Protein AF-A0A6V7M3C4-F1 (afdb_monomer_lite)

pLDDT: mean 73.46, std 15.38, range [36.97, 95.31]

Foldseek 3Di:
DDDPDPPVNVVVVVVVVVVVVVVVVVLVVLLVVVCVVVVVVPQDPDPSRDDPVVQWDQDPVVRDIDGDVVVCPPPVNVVSVVVSVD

Radius of gyration: 19.08 Å; chains: 1; bounding box: 41×35×52 Å

Secondary structure (DSSP, 8-state):
------HHHHHHHHHHHHHHHHHHHHHHHHHHHHHHHTTTTS--SSTTTS--TTSEEEETTTTEEEE-HHHHT-HHHHHHHHHHH-

Organism: NCBI:txid1563983

InterPro domains:
  IPR005331 Sulfotransferase [PF03567] (54-86)

Structure (mmCIF, N/CA/C/O backbone):
data_AF-A0A6V7M3C4-F1
#
_entry.id   AF-A0A6V7M3C4-F1
#
loop_
_atom_site.group_PDB
_atom_site.id
_atom_site.type_symbol
_atom_site.label_atom_id
_atom_site.label_alt_id
_atom_site.label_comp_id
_atom_site.label_asym_id
_atom_site.label_entity_id
_atom_site.label_seq_id
_atom_site.pdbx_PDB_ins_code
_atom_site.Cartn_x
_atom_site.Cartn_y
_atom_site.Cartn_z
_atom_site.occupancy
_atom_site.B_iso_or_equiv
_atom_site.auth_seq_id
_atom_site.auth_comp_id
_atom_site.auth_asym_id
_atom_site.auth_atom_id
_atom_site.pdbx_PDB_model_num
ATOM 1 N N . LYS A 1 1 ? -11.194 -16.652 32.873 1.00 36.97 1 LYS A N 1
ATOM 2 C CA . LYS A 1 1 ? -12.147 -15.683 33.463 1.00 36.97 1 LYS A CA 1
ATOM 3 C C . LYS A 1 1 ? -12.378 -14.617 32.407 1.00 36.97 1 LYS A C 1
ATOM 5 O O . LYS A 1 1 ? -11.530 -13.752 32.266 1.00 36.97 1 LYS A O 1
ATOM 10 N N . GLU A 1 2 ? -13.432 -14.759 31.613 1.00 51.25 2 GLU A N 1
ATOM 11 C CA . GLU A 1 2 ? -13.850 -13.739 30.649 1.00 51.25 2 GLU A CA 1
ATOM 12 C C . GLU A 1 2 ? -14.706 -12.730 31.412 1.00 51.25 2 GLU A C 1
ATOM 14 O O . GLU A 1 2 ? -15.680 -13.103 32.068 1.00 51.25 2 GLU A O 1
ATOM 19 N N . THR A 1 3 ? -14.284 -11.471 31.437 1.00 61.28 3 THR A N 1
ATOM 20 C CA . THR A 1 3 ? -15.106 -10.383 31.964 1.00 61.28 3 THR A CA 1
ATOM 21 C C . THR A 1 3 ? -16.286 -10.168 31.019 1.00 61.28 3 THR A C 1
ATOM 23 O O . THR A 1 3 ? -16.073 -10.098 29.807 1.00 61.28 3 THR A O 1
ATOM 26 N N . PRO A 1 4 ? -17.526 -10.045 31.520 1.00 55.75 4 PRO A N 1
ATOM 27 C CA . PRO A 1 4 ? -18.636 -9.620 30.685 1.00 55.75 4 PRO A CA 1
ATOM 28 C C . PRO A 1 4 ? -18.369 -8.170 30.274 1.00 55.75 4 PRO A C 1
ATOM 30 O O . PRO A 1 4 ? -18.589 -7.262 31.069 1.00 55.75 4 PRO A O 1
ATOM 33 N N . GLN A 1 5 ? -17.861 -7.951 29.055 1.00 64.19 5 GLN A N 1
ATOM 34 C CA . GLN A 1 5 ? -17.821 -6.608 28.473 1.00 64.19 5 GLN A CA 1
ATOM 35 C C . GLN A 1 5 ? -19.235 -6.022 28.573 1.00 64.19 5 GLN A C 1
ATOM 37 O O . GLN A 1 5 ? -20.222 -6.704 28.243 1.00 64.19 5 GLN A O 1
ATOM 42 N N . SER A 1 6 ? -19.341 -4.790 29.060 1.00 82.69 6 SER A N 1
ATOM 43 C CA . SER A 1 6 ? -20.609 -4.068 29.092 1.00 82.69 6 SER A CA 1
ATOM 44 C C . SER A 1 6 ? -21.162 -3.977 27.666 1.00 82.69 6 SER A C 1
ATOM 46 O O . SER A 1 6 ? -20.411 -3.884 26.692 1.00 82.69 6 SER A O 1
ATOM 48 N N . ALA A 1 7 ? -22.486 -4.030 27.503 1.00 87.25 7 ALA A N 1
ATOM 49 C CA . ALA A 1 7 ? -23.104 -3.827 26.191 1.00 87.25 7 ALA A CA 1
ATOM 50 C C . ALA A 1 7 ? -22.706 -2.469 25.577 1.00 87.25 7 ALA A C 1
ATOM 52 O O . ALA A 1 7 ? -22.588 -2.362 24.359 1.00 87.25 7 ALA A O 1
ATOM 53 N N . GLU A 1 8 ? -22.432 -1.476 26.424 1.00 86.62 8 GLU A N 1
ATOM 54 C CA . GLU A 1 8 ? -21.949 -0.153 26.025 1.00 86.62 8 GLU A CA 1
ATOM 55 C C . GLU A 1 8 ? -20.512 -0.195 25.487 1.00 86.62 8 GLU A C 1
ATOM 57 O O . GLU A 1 8 ? -20.232 0.434 24.471 1.00 86.62 8 GLU A O 1
ATOM 62 N N . GLU A 1 9 ? -19.619 -0.983 26.095 1.00 87.75 9 GLU A N 1
ATOM 63 C CA . GLU A 1 9 ? -18.231 -1.141 25.628 1.00 87.75 9 GLU A CA 1
ATOM 64 C C . GLU A 1 9 ? -18.190 -1.781 24.238 1.00 87.75 9 GLU A C 1
ATOM 66 O O . GLU A 1 9 ? -17.519 -1.272 23.343 1.00 87.75 9 GLU A O 1
ATOM 71 N N . ARG A 1 10 ? -18.986 -2.836 24.015 1.00 89.81 10 ARG A N 1
ATOM 72 C CA . ARG A 1 10 ? -19.105 -3.467 22.690 1.00 89.81 10 ARG A CA 1
ATOM 73 C C . ARG A 1 10 ? -19.670 -2.510 21.644 1.00 89.81 10 ARG A C 1
ATOM 75 O O . ARG A 1 10 ? -19.207 -2.501 20.508 1.00 89.81 10 ARG A O 1
ATOM 82 N N . LEU A 1 11 ? -20.668 -1.706 22.011 1.00 91.88 11 LEU A N 1
ATOM 83 C CA . LEU A 1 11 ? -21.243 -0.709 21.108 1.00 91.88 11 LEU A CA 1
ATOM 84 C C . LEU A 1 11 ? -20.218 0.378 20.749 1.00 91.88 11 LEU A C 1
ATOM 86 O O . LEU A 1 11 ? -20.133 0.790 19.594 1.00 91.88 11 LEU A O 1
ATOM 90 N N . MET A 1 12 ? -19.408 0.809 21.717 1.00 91.06 12 MET A N 1
ATOM 91 C CA . MET A 1 12 ? -18.344 1.788 21.505 1.00 91.06 12 MET A CA 1
ATOM 92 C C . MET A 1 12 ? -17.214 1.233 20.625 1.00 91.06 12 MET A C 1
ATOM 94 O O . MET A 1 12 ? -16.750 1.928 19.721 1.00 91.06 12 MET A O 1
ATOM 98 N N . GLU A 1 13 ? -16.816 -0.026 20.826 1.00 91.69 13 GLU A N 1
ATOM 99 C CA . GLU A 1 13 ? -15.851 -0.721 19.965 1.00 91.69 13 GLU A CA 1
ATOM 100 C C . GLU A 1 13 ? -16.365 -0.849 18.526 1.00 91.69 13 GLU A C 1
ATOM 102 O O . GLU A 1 13 ? -15.642 -0.515 17.589 1.00 91.69 13 GLU A O 1
ATOM 107 N N . LEU A 1 14 ? -17.626 -1.251 18.333 1.00 92.88 14 LEU A N 1
ATOM 108 C CA . LEU A 1 14 ? -18.235 -1.349 17.003 1.00 92.88 14 LEU A CA 1
ATOM 109 C C . LEU A 1 14 ? -18.270 0.002 16.282 1.00 92.88 14 LEU A C 1
ATOM 111 O O . LEU A 1 14 ? -17.939 0.073 15.099 1.00 92.88 14 LEU A O 1
ATOM 115 N N . ASN A 1 15 ? -18.609 1.079 16.994 1.00 94.12 15 ASN A N 1
ATOM 116 C CA . ASN A 1 15 ? -18.598 2.427 16.429 1.00 94.12 15 ASN A CA 1
ATOM 117 C C . ASN A 1 15 ? -17.178 2.867 16.030 1.00 94.12 15 ASN A C 1
ATOM 119 O O . ASN A 1 15 ? -16.990 3.404 14.942 1.00 94.12 15 ASN A O 1
ATOM 123 N N . SER A 1 16 ? -16.175 2.584 16.867 1.00 93.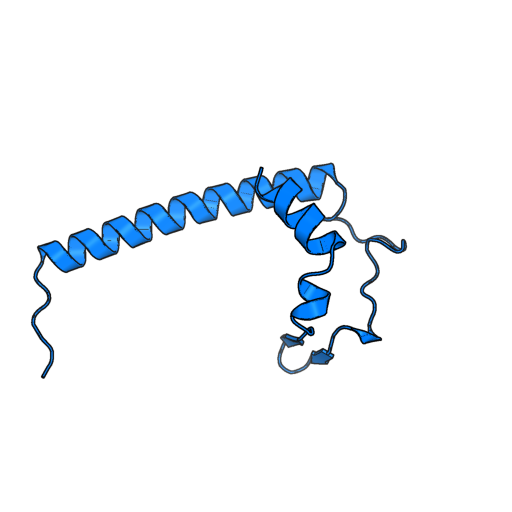94 16 SER A N 1
ATOM 124 C CA . SER A 1 16 ? -14.760 2.868 16.576 1.00 93.94 16 SER A CA 1
ATOM 125 C C . SER A 1 16 ? -14.252 2.103 15.346 1.00 93.94 16 SER A C 1
ATOM 127 O O . SER A 1 16 ? -13.559 2.661 14.485 1.00 93.94 16 SER A O 1
ATOM 129 N N . VAL A 1 17 ? -14.636 0.829 15.217 1.00 94.25 17 VAL A N 1
ATOM 130 C CA . VAL A 1 17 ? -14.320 0.015 14.037 1.00 94.25 17 VAL A CA 1
ATOM 131 C C . VAL A 1 17 ? -14.997 0.592 12.795 1.00 94.25 17 VAL A C 1
ATOM 133 O O . VAL A 1 17 ? -14.317 0.796 11.792 1.00 94.25 17 VAL A O 1
ATOM 136 N N . ALA A 1 18 ? -16.285 0.937 12.860 1.00 95.31 18 ALA A N 1
ATOM 137 C CA . ALA A 1 18 ? -17.024 1.504 11.730 1.00 95.31 18 ALA A CA 1
ATOM 138 C C . ALA A 1 18 ? -16.456 2.860 11.262 1.00 95.31 18 ALA A C 1
ATOM 140 O O . ALA A 1 18 ? -16.317 3.109 10.059 1.00 95.31 18 ALA A O 1
ATOM 141 N N . GLU A 1 19 ? -16.065 3.729 12.198 1.00 94.69 19 GLU A N 1
ATOM 142 C CA . GLU A 1 19 ? -15.375 4.984 11.888 1.00 94.69 19 GLU A CA 1
ATOM 143 C C . GLU A 1 19 ? -14.026 4.712 11.205 1.00 94.69 19 GLU A C 1
ATOM 145 O O . GLU A 1 19 ? -13.695 5.304 10.171 1.00 94.69 19 GLU A O 1
ATOM 150 N N . THR A 1 20 ? -13.263 3.755 11.738 1.00 89.69 20 THR A N 1
ATOM 151 C CA . THR A 1 20 ? -11.978 3.348 11.167 1.00 89.69 20 THR A CA 1
ATOM 152 C C . THR A 1 20 ? -12.138 2.792 9.754 1.00 89.69 20 THR A C 1
ATOM 154 O O . THR A 1 20 ? -11.377 3.176 8.864 1.00 89.69 20 THR A O 1
ATOM 157 N N . GLU A 1 21 ? -13.129 1.935 9.516 1.00 94.06 21 GLU A N 1
ATOM 158 C CA . GLU A 1 21 ? -13.425 1.382 8.194 1.00 94.06 21 GLU A CA 1
ATOM 159 C C . GLU A 1 21 ? -13.778 2.473 7.185 1.00 94.06 21 GLU A C 1
ATOM 161 O O . GLU A 1 21 ? -13.238 2.475 6.075 1.00 94.06 21 GLU A O 1
ATOM 166 N N . THR A 1 22 ? -14.613 3.433 7.589 1.00 94.62 22 THR A N 1
ATOM 167 C CA . THR A 1 22 ? -15.015 4.571 6.751 1.00 94.62 22 THR A CA 1
ATOM 168 C C . THR A 1 22 ? -13.799 5.400 6.342 1.00 94.62 22 THR A C 1
ATOM 170 O O . THR A 1 22 ? -13.553 5.617 5.153 1.00 94.62 22 THR A O 1
ATOM 173 N N . ARG A 1 23 ? -12.955 5.775 7.310 1.00 91.12 23 ARG A N 1
ATOM 174 C CA . ARG A 1 23 ? -11.715 6.519 7.053 1.00 91.12 23 ARG A CA 1
ATOM 175 C C . ARG A 1 23 ? -10.751 5.745 6.150 1.00 91.12 23 ARG A C 1
ATOM 177 O O . ARG A 1 23 ? -10.113 6.318 5.270 1.00 91.12 23 ARG A O 1
ATOM 184 N N . LEU A 1 24 ? -10.612 4.434 6.350 1.00 84.50 24 LEU A N 1
ATOM 185 C CA . LEU A 1 24 ? -9.753 3.594 5.510 1.00 84.50 24 LEU A CA 1
ATOM 186 C C . LEU A 1 24 ? -10.320 3.403 4.096 1.00 84.50 24 LEU A C 1
ATOM 188 O O . LEU A 1 24 ? -9.549 3.228 3.151 1.00 84.50 24 LEU A O 1
ATOM 192 N N . ALA A 1 25 ? -11.642 3.425 3.922 1.00 91.25 25 ALA A N 1
ATOM 193 C CA . ALA A 1 25 ? -12.278 3.408 2.608 1.00 91.25 25 ALA A CA 1
ATOM 194 C C . ALA A 1 25 ? -11.986 4.700 1.829 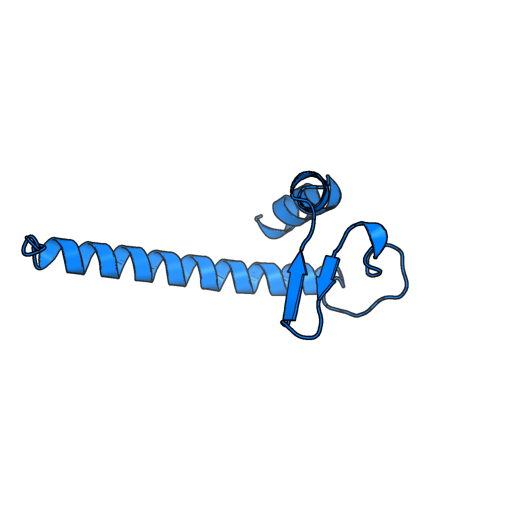1.00 91.25 25 ALA A C 1
ATOM 196 O O . ALA A 1 25 ? -11.563 4.630 0.675 1.00 91.25 25 ALA A O 1
ATOM 197 N N . GLU A 1 26 ? -12.105 5.861 2.475 1.00 91.44 26 GLU A N 1
ATOM 198 C CA . GLU A 1 26 ? -11.770 7.152 1.866 1.00 91.44 26 GLU A CA 1
ATOM 199 C C . GLU A 1 26 ? -10.290 7.231 1.470 1.00 91.44 26 GLU A C 1
ATOM 201 O O . GLU A 1 26 ? -9.962 7.566 0.331 1.00 91.44 26 GLU A O 1
ATOM 206 N N . ARG A 1 27 ? -9.382 6.808 2.359 1.00 83.75 27 ARG A N 1
ATOM 207 C CA . ARG A 1 27 ? -7.942 6.766 2.055 1.00 83.75 27 ARG A CA 1
ATOM 208 C C . ARG A 1 27 ? -7.616 5.850 0.880 1.00 83.75 27 ARG A C 1
ATOM 210 O O . ARG A 1 27 ? -6.766 6.196 0.067 1.00 83.75 27 ARG A O 1
ATOM 217 N N . ARG A 1 28 ? -8.283 4.695 0.768 1.00 84.25 28 ARG A N 1
ATOM 218 C CA . ARG A 1 28 ? -8.124 3.794 -0.387 1.00 84.25 28 ARG A CA 1
ATOM 219 C C . ARG A 1 28 ? -8.549 4.468 -1.687 1.00 84.25 28 ARG A C 1
ATOM 221 O O . ARG A 1 28 ? -7.857 4.319 -2.690 1.00 84.25 28 ARG A O 1
ATOM 228 N N . ARG A 1 29 ? -9.649 5.221 -1.661 1.00 90.12 29 ARG A N 1
ATOM 229 C CA . ARG A 1 29 ? -10.125 5.971 -2.824 1.00 90.12 29 ARG A CA 1
ATOM 230 C C . ARG A 1 29 ? -9.128 7.061 -3.230 1.00 90.12 29 ARG A C 1
ATOM 232 O O . ARG A 1 29 ? -8.726 7.089 -4.388 1.00 90.12 29 ARG A O 1
ATOM 239 N N . LEU A 1 30 ? -8.679 7.890 -2.286 1.00 87.88 30 LEU A N 1
ATOM 240 C CA . LEU A 1 30 ? -7.698 8.951 -2.549 1.00 87.88 30 LEU A CA 1
ATOM 241 C C . LEU A 1 30 ? -6.377 8.386 -3.088 1.00 87.88 30 LEU A C 1
ATOM 243 O O . LEU A 1 30 ? -5.824 8.903 -4.056 1.00 87.88 30 LEU A O 1
ATOM 247 N N . LEU A 1 31 ? -5.893 7.293 -2.490 1.00 81.81 31 LEU A N 1
ATOM 248 C CA . LEU A 1 31 ? -4.704 6.582 -2.952 1.00 81.81 31 LEU A CA 1
ATOM 249 C C . LEU A 1 31 ? -4.855 6.147 -4.414 1.00 81.81 31 LEU A C 1
ATOM 251 O O . LEU A 1 31 ? -3.956 6.386 -5.213 1.00 81.81 31 LEU A O 1
ATOM 255 N N . ALA A 1 32 ? -5.991 5.541 -4.772 1.00 84.31 32 ALA A N 1
ATOM 256 C CA . ALA A 1 32 ? -6.258 5.115 -6.142 1.00 84.31 32 ALA A CA 1
ATOM 257 C C . ALA A 1 32 ? -6.288 6.304 -7.119 1.00 84.31 32 ALA A C 1
ATOM 259 O O . ALA A 1 32 ? -5.644 6.246 -8.168 1.00 84.31 32 ALA A O 1
ATOM 260 N N . GLU A 1 33 ? -6.974 7.394 -6.760 1.00 90.56 33 GLU A N 1
ATOM 261 C CA . GLU A 1 33 ? -7.032 8.622 -7.565 1.00 90.56 33 GLU A CA 1
ATOM 262 C C . GLU A 1 33 ? -5.624 9.185 -7.81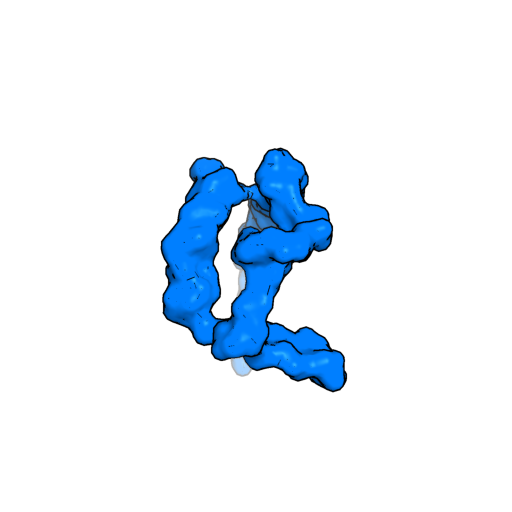3 1.00 90.56 33 GLU A C 1
ATOM 264 O O . GLU A 1 33 ? -5.225 9.399 -8.957 1.00 90.56 33 GLU A O 1
ATOM 269 N N . LYS A 1 34 ? -4.816 9.335 -6.761 1.00 84.00 34 LYS A N 1
ATOM 270 C CA . LYS A 1 34 ? -3.472 9.917 -6.864 1.00 84.00 34 LYS A CA 1
ATOM 271 C C . LYS A 1 34 ? -2.452 9.009 -7.548 1.00 84.00 34 LYS A C 1
ATOM 273 O O . LYS A 1 34 ? -1.588 9.508 -8.276 1.00 84.00 34 LYS A O 1
ATOM 278 N N . CYS A 1 35 ? -2.544 7.693 -7.353 1.00 79.75 35 CYS A N 1
ATOM 279 C CA . CYS A 1 35 ? -1.754 6.729 -8.119 1.00 79.75 35 CYS A CA 1
ATOM 280 C C . CYS A 1 35 ? -2.071 6.838 -9.613 1.00 79.75 35 CYS A C 1
ATOM 282 O O . CYS A 1 35 ? -1.138 6.878 -10.410 1.00 79.75 35 CYS A O 1
ATOM 284 N N . THR A 1 36 ? -3.354 6.982 -9.970 1.00 87.81 36 THR A N 1
ATOM 285 C CA . THR A 1 36 ? -3.802 7.170 -11.360 1.00 87.81 36 THR A CA 1
ATOM 286 C C . THR A 1 36 ? -3.282 8.479 -11.954 1.00 87.81 36 THR A C 1
ATOM 288 O O . THR A 1 36 ? -2.742 8.486 -13.058 1.00 87.81 36 THR A O 1
ATOM 291 N N . GLU A 1 37 ? -3.390 9.592 -11.218 1.00 87.19 37 GLU A N 1
ATOM 292 C CA . GLU A 1 37 ? -2.841 10.894 -11.632 1.00 87.19 37 GLU A CA 1
ATOM 293 C C . GLU A 1 37 ? -1.327 10.829 -11.881 1.00 87.19 37 GLU A C 1
ATOM 295 O O . GLU A 1 37 ? -0.815 11.452 -12.810 1.00 87.19 37 GLU A O 1
ATOM 300 N N . SER A 1 38 ? -0.611 10.060 -11.057 1.00 80.25 38 SER A N 1
ATOM 301 C CA . SER A 1 38 ? 0.844 9.902 -11.142 1.00 80.25 38 SER A CA 1
ATOM 302 C C . SER A 1 38 ? 1.283 8.808 -12.123 1.00 80.25 38 SER A C 1
ATOM 304 O O . SER A 1 38 ? 2.482 8.632 -12.332 1.00 80.25 38 SER A O 1
ATOM 306 N N . GLY A 1 39 ? 0.340 8.057 -12.702 1.00 83.19 39 GLY A N 1
ATOM 307 C CA . GLY A 1 39 ? 0.600 6.917 -13.584 1.00 83.19 39 GLY A CA 1
ATOM 308 C C . GLY A 1 39 ? 1.177 5.676 -12.893 1.00 83.19 39 GLY A C 1
ATOM 309 O O . GLY A 1 39 ? 1.563 4.746 -13.590 1.00 83.19 39 GLY A O 1
ATOM 310 N N . LEU A 1 40 ? 1.219 5.649 -11.555 1.00 78.06 40 LEU A N 1
ATOM 311 C CA . LEU A 1 40 ? 1.804 4.572 -10.739 1.00 78.06 40 LEU A CA 1
ATOM 312 C C . LEU A 1 40 ? 0.976 3.278 -10.752 1.00 78.06 40 LEU A C 1
ATOM 314 O O . LEU A 1 40 ? 1.451 2.225 -10.331 1.00 78.06 40 LEU A O 1
ATOM 318 N N . ASP A 1 41 ? -0.278 3.362 -11.188 1.00 80.19 41 ASP A N 1
ATOM 319 C CA . ASP A 1 41 ? -1.208 2.245 -11.353 1.00 80.19 41 ASP A CA 1
ATOM 320 C C . ASP A 1 41 ? -0.967 1.450 -12.649 1.00 80.19 41 ASP A C 1
ATOM 322 O O . ASP A 1 41 ? -1.557 0.384 -12.844 1.00 80.19 41 ASP A O 1
ATOM 326 N N . ARG A 1 42 ? -0.102 1.946 -13.544 1.00 82.12 42 ARG A N 1
ATOM 327 C CA . ARG A 1 42 ? 0.162 1.343 -14.853 1.00 82.12 42 ARG A CA 1
ATOM 328 C C . ARG A 1 42 ? 1.516 0.635 -14.867 1.00 82.12 42 ARG A C 1
ATOM 330 O O . ARG A 1 42 ? 2.485 1.137 -14.310 1.00 82.12 42 ARG A O 1
ATOM 337 N N . PRO A 1 43 ? 1.638 -0.517 -15.544 1.00 75.94 43 PRO A N 1
ATOM 338 C CA . PRO A 1 43 ? 2.936 -1.149 -15.729 1.00 75.94 43 PRO A CA 1
ATOM 339 C C . PRO A 1 43 ? 3.818 -0.290 -16.649 1.00 75.94 43 PRO A C 1
ATOM 341 O O . PRO A 1 43 ? 3.464 -0.026 -17.798 1.00 75.94 43 PRO A O 1
ATOM 344 N N . GLY A 1 44 ? 4.982 0.118 -16.147 1.00 76.94 44 GLY A N 1
ATOM 345 C CA . GLY A 1 44 ? 6.008 0.851 -16.889 1.00 76.94 44 GLY A CA 1
ATOM 346 C C . GLY A 1 44 ? 7.335 0.090 -16.939 1.00 76.94 44 GLY A C 1
ATOM 347 O O . GLY A 1 44 ? 7.603 -0.787 -16.120 1.00 76.94 44 GLY A O 1
ATOM 348 N N . ASN A 1 45 ? 8.187 0.423 -17.911 1.00 74.38 45 ASN A N 1
ATOM 349 C CA . ASN A 1 45 ? 9.546 -0.132 -18.032 1.00 74.38 45 ASN A CA 1
ATOM 350 C C . ASN A 1 45 ? 10.636 0.862 -17.578 1.00 74.38 45 ASN A C 1
ATOM 352 O O . ASN A 1 45 ? 11.823 0.646 -17.825 1.00 74.38 45 ASN A O 1
ATOM 356 N N . ASP A 1 46 ? 10.230 1.966 -16.954 1.00 77.88 46 ASP A N 1
ATOM 357 C CA . ASP A 1 46 ? 11.123 2.978 -16.399 1.00 77.88 46 ASP A CA 1
ATOM 358 C C . ASP A 1 46 ? 11.598 2.602 -14.983 1.00 77.88 46 ASP A C 1
ATOM 360 O O . ASP A 1 46 ? 11.174 1.608 -14.385 1.00 77.88 46 ASP A O 1
ATOM 364 N N . SER A 1 47 ? 12.499 3.416 -14.439 1.00 70.12 47 SER A N 1
ATOM 365 C CA . SER A 1 47 ? 13.044 3.234 -13.092 1.00 70.12 47 SER A CA 1
ATOM 366 C C . SER A 1 47 ? 12.015 3.426 -11.970 1.00 70.12 47 SER A C 1
ATOM 368 O O . SER A 1 47 ? 12.306 3.059 -10.837 1.00 70.12 47 SER A O 1
ATOM 370 N N . LEU A 1 48 ? 10.850 4.020 -12.253 1.00 69.44 48 LEU A N 1
ATOM 371 C CA . LEU A 1 48 ? 9.784 4.247 -11.274 1.00 69.44 48 LEU A CA 1
ATOM 372 C C . LEU A 1 48 ? 8.923 2.989 -11.094 1.00 69.44 48 LEU A C 1
ATOM 374 O O . LEU A 1 48 ? 8.528 2.672 -9.976 1.00 69.44 48 LEU A O 1
ATOM 378 N N . HIS A 1 49 ? 8.667 2.260 -12.181 1.00 69.81 49 HIS A N 1
ATOM 379 C CA . HIS A 1 49 ? 7.788 1.090 -12.200 1.00 69.81 49 HIS A CA 1
ATOM 380 C C . HIS A 1 49 ? 8.528 -0.245 -12.084 1.00 69.81 49 HIS A C 1
ATOM 382 O O . HIS A 1 49 ? 7.907 -1.256 -11.756 1.00 69.81 49 HIS A O 1
ATOM 388 N N . LYS A 1 50 ? 9.843 -0.286 -12.342 1.00 69.50 50 LYS A N 1
ATOM 389 C CA . LYS A 1 50 ? 10.651 -1.495 -12.137 1.00 69.50 50 LYS A CA 1
ATOM 390 C C . LYS A 1 50 ? 11.035 -1.662 -10.666 1.00 69.50 50 LYS A C 1
ATOM 392 O O . LYS A 1 50 ? 11.844 -0.881 -10.165 1.00 69.50 50 LYS A O 1
ATOM 397 N N . PRO A 1 51 ? 10.563 -2.725 -9.985 1.00 64.94 51 PRO A N 1
ATOM 398 C CA . PRO A 1 51 ? 11.056 -3.056 -8.659 1.00 64.94 51 PRO A CA 1
ATOM 399 C C . PRO A 1 51 ? 12.534 -3.431 -8.761 1.00 64.94 51 PRO A C 1
ATOM 401 O O . PRO A 1 51 ? 12.919 -4.257 -9.596 1.00 64.94 51 PRO A O 1
ATOM 404 N N . ASN A 1 52 ? 13.372 -2.867 -7.897 1.00 66.69 52 ASN A N 1
ATOM 405 C CA . ASN A 1 52 ? 14.741 -3.337 -7.764 1.00 66.69 52 ASN A CA 1
ATOM 406 C C . ASN A 1 52 ? 14.718 -4.710 -7.080 1.00 66.69 52 ASN A C 1
ATOM 408 O O . ASN A 1 52 ? 14.643 -4.799 -5.861 1.00 66.69 52 ASN A O 1
ATOM 412 N N . ALA A 1 53 ? 14.761 -5.788 -7.864 1.00 62.59 53 ALA A N 1
ATOM 413 C CA . ALA A 1 53 ? 14.602 -7.162 -7.376 1.00 62.59 53 ALA A CA 1
ATOM 414 C C . ALA A 1 53 ? 15.609 -7.569 -6.280 1.00 62.59 53 ALA A C 1
ATOM 416 O O . ALA A 1 53 ? 15.374 -8.533 -5.564 1.00 62.59 53 ALA A O 1
ATOM 417 N N . TRP A 1 54 ? 16.706 -6.826 -6.116 1.00 64.25 54 TRP A N 1
ATOM 418 C CA . TRP A 1 54 ? 17.692 -7.044 -5.055 1.00 64.25 54 TRP A CA 1
ATOM 419 C C . TRP A 1 54 ? 17.237 -6.502 -3.688 1.00 64.25 54 TRP A C 1
ATOM 421 O O . TRP A 1 54 ? 17.879 -6.760 -2.674 1.00 64.25 54 TRP A O 1
ATOM 431 N N . GLU A 1 55 ? 16.139 -5.746 -3.646 1.00 66.44 55 GLU A N 1
ATOM 432 C CA . GLU A 1 55 ? 15.578 -5.117 -2.442 1.00 66.44 55 GLU A CA 1
ATOM 433 C C . GLU A 1 55 ? 14.326 -5.835 -1.919 1.00 66.44 55 GLU A C 1
ATOM 435 O O . GLU A 1 55 ? 13.860 -5.541 -0.814 1.00 66.44 55 GLU A O 1
ATOM 440 N N . PHE A 1 56 ? 13.808 -6.797 -2.689 1.00 68.31 56 PHE A N 1
ATOM 441 C CA . PHE A 1 56 ? 12.590 -7.538 -2.389 1.00 68.31 56 PHE A CA 1
ATOM 442 C C . PHE A 1 56 ? 12.866 -9.039 -2.440 1.00 68.31 56 PHE A C 1
ATOM 444 O O . PHE A 1 56 ? 13.321 -9.573 -3.447 1.00 68.31 56 PHE A O 1
ATOM 451 N N . PHE A 1 57 ? 12.526 -9.742 -1.367 1.00 73.19 57 PHE A N 1
ATOM 452 C CA . PHE A 1 57 ? 12.377 -11.186 -1.394 1.00 73.19 57 PHE A CA 1
ATOM 453 C C . PHE A 1 57 ? 10.962 -11.515 -1.874 1.00 73.19 57 PHE A C 1
ATOM 455 O O . PHE A 1 57 ? 9.982 -11.193 -1.203 1.00 73.19 57 PHE A O 1
ATOM 462 N N . VAL A 1 58 ? 10.850 -12.136 -3.049 1.00 73.19 58 VAL A N 1
ATOM 463 C CA . VAL A 1 58 ? 9.565 -12.521 -3.647 1.00 73.19 58 VAL A CA 1
ATOM 464 C C . VAL A 1 58 ? 9.447 -14.038 -3.625 1.00 73.19 58 VAL A C 1
ATOM 466 O O . VAL A 1 58 ? 10.122 -14.728 -4.386 1.00 73.19 58 VAL A O 1
ATOM 469 N N . ASN A 1 59 ? 8.563 -14.557 -2.777 1.00 72.50 59 ASN A N 1
ATOM 470 C CA . ASN A 1 59 ? 8.194 -15.963 -2.754 1.00 72.50 59 ASN A CA 1
ATOM 471 C C . ASN A 1 59 ? 6.836 -16.147 -3.442 1.00 72.50 59 ASN A C 1
ATOM 473 O O . ASN A 1 59 ? 5.796 -15.741 -2.920 1.00 72.50 59 ASN A O 1
ATOM 477 N N . ARG A 1 60 ? 6.857 -16.749 -4.634 1.00 79.69 60 ARG A N 1
ATOM 478 C CA . ARG A 1 60 ? 5.652 -16.947 -5.451 1.00 79.69 60 ARG A CA 1
ATOM 479 C C . ARG A 1 60 ? 4.772 -18.088 -4.947 1.00 79.69 60 ARG A C 1
ATOM 481 O O . ARG A 1 60 ? 3.561 -17.982 -5.086 1.00 79.69 60 ARG A O 1
ATOM 488 N N . ASP A 1 61 ? 5.367 -19.110 -4.340 1.00 83.06 61 ASP A N 1
ATOM 489 C CA . ASP A 1 61 ? 4.665 -20.318 -3.891 1.00 83.06 61 ASP A CA 1
ATOM 490 C C . ASP A 1 61 ? 3.776 -20.044 -2.672 1.00 83.06 61 ASP A C 1
ATOM 492 O O . ASP A 1 61 ? 2.694 -20.609 -2.545 1.00 83.06 61 ASP A O 1
ATOM 496 N N . TYR A 1 62 ? 4.206 -19.126 -1.802 1.00 82.88 62 TYR A N 1
ATOM 497 C CA . TYR A 1 62 ? 3.440 -18.688 -0.631 1.00 82.88 62 TYR A CA 1
ATOM 498 C C . TYR A 1 62 ? 2.773 -17.320 -0.815 1.00 82.88 62 TYR A C 1
ATOM 500 O O . TYR A 1 62 ? 2.172 -16.808 0.125 1.00 82.88 62 TYR A O 1
ATOM 508 N N . HIS A 1 63 ? 2.882 -16.712 -2.002 1.00 71.50 63 HIS A N 1
ATOM 509 C CA . HIS A 1 63 ? 2.384 -15.361 -2.292 1.00 71.50 63 HIS A CA 1
ATOM 510 C C . HIS A 1 63 ? 2.882 -14.289 -1.298 1.00 71.50 63 HIS A C 1
ATOM 512 O O . HIS A 1 63 ? 2.146 -13.375 -0.928 1.00 71.50 63 HIS A O 1
ATOM 518 N N . ILE A 1 64 ? 4.148 -14.388 -0.873 1.00 67.50 64 ILE A N 1
ATOM 519 C CA . ILE A 1 64 ? 4.777 -13.459 0.078 1.00 67.50 64 ILE A CA 1
ATOM 520 C C . ILE A 1 64 ? 5.769 -12.561 -0.655 1.00 67.50 64 ILE A C 1
ATOM 522 O O . ILE A 1 64 ? 6.664 -13.032 -1.358 1.00 67.50 64 ILE A O 1
ATOM 526 N N . ILE A 1 65 ? 5.655 -11.257 -0.421 1.00 70.69 65 ILE A N 1
ATOM 527 C CA . ILE A 1 65 ? 6.657 -10.269 -0.812 1.00 70.69 65 ILE A CA 1
ATOM 528 C C . ILE A 1 65 ? 7.179 -9.634 0.472 1.00 70.69 65 ILE A C 1
ATOM 530 O O . ILE A 1 65 ? 6.419 -9.039 1.231 1.00 70.69 65 ILE A O 1
ATOM 534 N N . TRP A 1 66 ? 8.476 -9.771 0.720 1.00 70.00 66 TRP A N 1
ATOM 535 C CA . TRP A 1 66 ? 9.150 -9.175 1.865 1.00 70.00 66 TRP A CA 1
ATOM 536 C C . TRP A 1 66 ? 10.163 -8.139 1.387 1.00 70.00 66 TRP A C 1
ATOM 538 O O . TRP A 1 66 ? 10.943 -8.401 0.474 1.00 70.00 66 TRP A O 1
ATOM 548 N N . CYS A 1 67 ? 10.174 -6.963 2.007 1.00 65.81 67 CYS A N 1
ATOM 549 C CA . CYS A 1 67 ? 11.191 -5.943 1.773 1.00 65.81 67 CYS A CA 1
ATOM 550 C C . CYS A 1 67 ? 11.690 -5.381 3.100 1.00 65.81 67 CYS A C 1
ATOM 552 O O . CYS A 1 67 ? 10.976 -5.375 4.105 1.00 65.81 67 CYS A O 1
ATOM 554 N N . ASN A 1 68 ? 12.937 -4.916 3.110 1.00 61.62 68 ASN A N 1
ATOM 555 C CA . ASN A 1 68 ? 13.543 -4.372 4.315 1.00 61.62 68 ASN A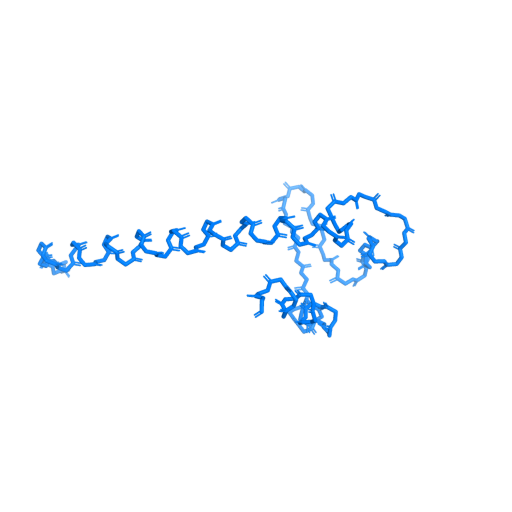 CA 1
ATOM 556 C C . ASN A 1 68 ? 12.913 -3.004 4.639 1.00 61.62 68 ASN A C 1
ATOM 558 O O . ASN A 1 68 ? 12.969 -2.093 3.811 1.00 61.62 68 ASN A O 1
ATOM 562 N N . VAL A 1 69 ? 12.327 -2.849 5.833 1.00 56.75 69 VAL A N 1
ATOM 563 C CA . VAL A 1 69 ? 11.555 -1.658 6.257 1.00 56.75 69 VAL A CA 1
ATOM 564 C C . VAL A 1 69 ? 12.312 -0.344 6.037 1.00 56.75 69 VAL A C 1
ATOM 566 O O . VAL A 1 69 ? 11.711 0.641 5.617 1.00 56.75 69 VAL A O 1
ATOM 569 N N . PHE A 1 70 ? 13.635 -0.331 6.222 1.00 51.22 70 PHE A N 1
ATOM 570 C CA . PHE A 1 70 ? 14.471 0.860 6.015 1.00 51.22 70 PHE A CA 1
ATOM 571 C C . PHE A 1 70 ? 14.573 1.323 4.552 1.00 51.22 70 PHE A C 1
ATOM 573 O O . PHE A 1 70 ? 14.881 2.484 4.299 1.00 51.22 70 PHE A O 1
ATOM 580 N N . LYS A 1 71 ? 14.302 0.442 3.584 1.00 52.94 71 LYS A N 1
ATOM 581 C CA . LYS A 1 71 ? 14.224 0.776 2.152 1.00 52.94 71 LYS A CA 1
ATOM 582 C C . LYS A 1 71 ? 12.788 0.836 1.637 1.00 52.94 71 LYS A C 1
ATOM 584 O O . LYS A 1 71 ? 12.506 1.617 0.732 1.00 52.94 71 LYS A O 1
ATOM 589 N N . ALA A 1 72 ? 11.875 0.093 2.263 1.00 49.25 72 ALA A N 1
ATOM 590 C CA . ALA A 1 72 ? 10.439 0.272 2.083 1.00 49.25 72 ALA A CA 1
ATOM 591 C C . ALA A 1 72 ? 10.033 1.704 2.442 1.00 49.25 72 ALA A C 1
ATOM 593 O O . ALA A 1 72 ? 9.272 2.301 1.708 1.00 49.25 72 ALA A O 1
ATOM 594 N N . ALA A 1 73 ? 10.616 2.285 3.496 1.00 46.16 73 ALA A N 1
ATOM 595 C CA . ALA A 1 73 ? 10.517 3.696 3.870 1.00 46.16 73 ALA A CA 1
ATOM 596 C C . ALA A 1 73 ? 11.581 4.587 3.193 1.00 46.16 73 ALA A C 1
ATOM 598 O O . ALA A 1 73 ? 12.067 5.543 3.798 1.00 46.16 73 ALA A O 1
ATOM 599 N N . SER A 1 74 ? 11.981 4.282 1.952 1.00 51.53 74 SER A N 1
ATOM 600 C CA . SER A 1 74 ? 12.854 5.176 1.177 1.00 51.53 74 SER A CA 1
ATOM 601 C C . SER A 1 74 ? 12.239 6.576 1.061 1.00 51.53 74 SER A C 1
ATOM 603 O O . SER A 1 74 ? 11.023 6.746 1.175 1.00 51.53 74 SER A O 1
ATOM 605 N N . THR A 1 75 ? 13.062 7.595 0.797 1.00 53.88 75 THR A N 1
ATOM 606 C CA . THR A 1 75 ? 12.584 8.966 0.548 1.00 53.88 75 THR A CA 1
ATOM 607 C C . THR A 1 75 ? 11.503 9.003 -0.525 1.00 53.88 75 THR A C 1
ATOM 609 O O . THR A 1 75 ? 10.571 9.781 -0.390 1.00 53.88 75 THR A O 1
ATOM 612 N N . SER A 1 76 ? 11.562 8.123 -1.528 1.00 52.28 76 SER A N 1
ATOM 613 C CA . SER A 1 76 ? 10.515 7.950 -2.536 1.00 52.28 76 SER A CA 1
ATOM 614 C C . SER A 1 76 ? 9.206 7.412 -1.952 1.00 52.28 76 SER A C 1
ATOM 616 O O . SER A 1 76 ? 8.144 7.891 -2.337 1.00 52.28 76 SER A O 1
ATOM 618 N N . TRP A 1 77 ? 9.245 6.478 -0.995 1.00 55.19 77 TRP A N 1
ATOM 619 C CA . TRP A 1 77 ? 8.034 6.008 -0.319 1.00 55.19 77 TRP A CA 1
ATOM 620 C C . TRP A 1 77 ? 7.485 7.015 0.682 1.00 55.19 77 TRP A C 1
ATOM 622 O O . TRP A 1 77 ? 6.288 7.230 0.662 1.00 55.19 77 TRP A O 1
ATOM 632 N N . ILE A 1 78 ? 8.309 7.695 1.488 1.00 54.72 78 ILE A N 1
ATOM 633 C CA . ILE A 1 78 ? 7.839 8.801 2.346 1.00 54.72 78 ILE A CA 1
ATOM 634 C C . ILE A 1 78 ? 7.298 9.963 1.502 1.00 54.72 78 ILE A C 1
ATOM 636 O O . ILE A 1 78 ? 6.279 10.548 1.849 1.00 54.72 78 ILE A O 1
ATOM 640 N N . TYR A 1 79 ? 7.936 10.288 0.376 1.00 57.97 79 TYR A N 1
ATOM 641 C CA . TYR A 1 79 ? 7.481 11.329 -0.547 1.00 57.97 79 TYR A CA 1
ATOM 642 C C . TYR A 1 79 ? 6.141 10.969 -1.187 1.00 57.97 79 TYR A C 1
ATOM 644 O O . TYR A 1 79 ? 5.217 11.781 -1.165 1.00 57.97 79 TYR A O 1
ATOM 652 N N . ASN A 1 80 ? 6.011 9.743 -1.702 1.00 57.88 80 ASN A N 1
ATOM 653 C CA . ASN A 1 80 ? 4.746 9.243 -2.228 1.00 57.88 80 ASN A CA 1
ATOM 654 C C . ASN A 1 80 ? 3.705 9.137 -1.110 1.00 57.88 80 ASN A C 1
ATOM 656 O O . ASN A 1 80 ? 2.591 9.594 -1.291 1.00 57.88 80 ASN A O 1
ATOM 660 N N . PHE A 1 81 ? 4.060 8.648 0.075 1.00 54.41 81 PHE A N 1
ATOM 661 C CA . PHE A 1 81 ? 3.168 8.569 1.229 1.00 54.41 81 PHE A CA 1
ATOM 662 C C . PHE A 1 81 ? 2.651 9.948 1.642 1.00 54.41 81 PHE A C 1
ATOM 664 O O . PHE A 1 81 ? 1.454 10.090 1.832 1.00 54.41 81 PHE A O 1
ATOM 671 N N . ASN A 1 82 ? 3.502 10.976 1.693 1.00 52.38 82 ASN A N 1
ATOM 672 C CA . ASN A 1 82 ? 3.085 12.350 1.983 1.00 52.38 82 ASN A CA 1
ATOM 673 C C . ASN A 1 82 ? 2.191 12.919 0.868 1.00 52.38 82 ASN A C 1
ATOM 675 O O . ASN A 1 82 ? 1.184 13.547 1.161 1.00 52.38 82 ASN A O 1
ATOM 679 N N . ARG A 1 83 ? 2.492 12.648 -0.409 1.00 54.97 83 ARG A N 1
ATOM 680 C CA . ARG A 1 83 ? 1.635 13.057 -1.540 1.00 54.97 83 ARG A CA 1
ATOM 681 C C . ARG A 1 83 ? 0.282 12.344 -1.582 1.00 54.97 83 ARG A C 1
ATOM 683 O O . ARG A 1 83 ? -0.690 12.918 -2.060 1.00 54.97 83 ARG A 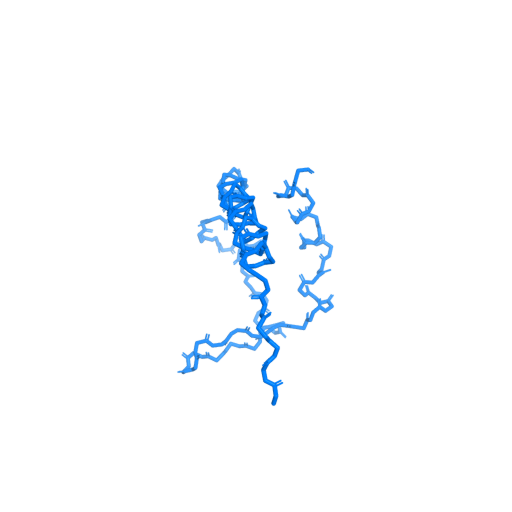O 1
ATOM 690 N N . LEU A 1 84 ? 0.241 11.088 -1.148 1.00 49.25 84 LEU A N 1
ATOM 691 C CA . LEU A 1 84 ? -0.949 10.237 -1.142 1.00 49.25 84 LEU A CA 1
ATOM 692 C C . LEU A 1 84 ? -1.774 10.404 0.143 1.00 49.25 84 LEU A C 1
ATOM 694 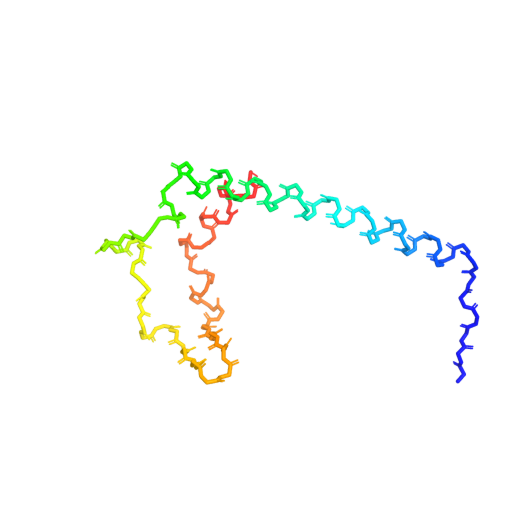O O . LEU A 1 84 ? -2.967 10.114 0.140 1.00 49.25 84 LEU A O 1
ATOM 698 N N . ALA A 1 85 ? -1.151 10.851 1.236 1.00 51.69 85 ALA A N 1
ATOM 699 C CA . ALA A 1 85 ? -1.821 11.169 2.492 1.00 51.69 85 ALA A CA 1
ATOM 700 C C . ALA A 1 85 ? -2.531 12.533 2.465 1.00 51.69 85 ALA A C 1
ATOM 702 O O . ALA A 1 85 ? -3.497 12.683 3.212 1.00 51.69 85 ALA A O 1
ATOM 703 N N . GLY A 1 86 ? -2.108 13.450 1.581 1.00 40.59 86 GLY A N 1
ATOM 704 C CA . GLY A 1 86 ? -2.619 14.823 1.503 1.00 40.59 86 GLY A CA 1
ATOM 705 C C . GLY A 1 86 ? -1.796 15.779 2.349 1.00 40.59 86 GLY A C 1
ATOM 706 O O . GLY A 1 86 ? -1.770 15.588 3.584 1.00 40.59 86 GLY A O 1
#

Sequence (86 aa):
KETPQSAEERLMELNSVAETETRLAERRRLLAEKCTESGLDRPGNDSLHKPNAWEFFVNRDYHIIWCNVFKAASTSWIYNFNRLAG